Protein AF-A0A078MHQ7-F1 (afdb_monomer_lite)

Foldseek 3Di:
DAPPVRHDDVVVVLQDQDDDDQDQFAAPPDDPPDPDDDPDPPPHSVVSNVVSVVVVVVSVVSNVVSVVVVVVVVVVVVVVVVVVVVVVVVVCVVVVCCCVVPHPDPVRDDDFDWDADPVVRDTGGD

Radius of gyration: 36.55 Å; chains: 1; bounding box: 65×33×101 Å

Organism: NCBI:txid1461583

pLDDT: mean 73.0, std 12.73, range [44.34, 90.12]

Secondary structure (DSSP, 8-state):
---TT----HHHHHH----------------TT-----SS----HHHHHHHHHHHHHHHHHHHHHHHHHHHHHHHHHHHHHHHHHHHHHHHHHHHHHHHHHH-SSGGG-----EEEETTTTEEEE-

Sequence (126 aa):
MTDSKGYVDITALQKAMFDYTPENWKDKVVDPEGHNSQRGTKFTARRGNNIEQGVDKAHDRLNLHVSYMEGTELTNKQMRFRLLLLEAAVAQGTAKNLMVDNFEDITSINFTAGWHDAENQRLVLL

Structure (mmCIF, N/CA/C/O backbone):
data_AF-A0A078MHQ7-F1
#
_entry.id   AF-A0A078MHQ7-F1
#
loop_
_atom_site.group_PDB
_atom_site.id
_atom_site.type_symbol
_atom_site.label_atom_id
_atom_site.label_alt_id
_atom_site.label_comp_id
_atom_site.label_asym_id
_atom_site.label_entity_id
_atom_site.label_seq_id
_atom_site.pdbx_PDB_ins_code
_atom_site.Cartn_x
_atom_site.Cartn_y
_atom_site.Cartn_z
_atom_site.occupancy
_atom_site.B_iso_or_equiv
_atom_site.auth_seq_id
_atom_site.auth_comp_id
_atom_site.auth_asym_id
_atom_site.auth_atom_id
_atom_site.pdbx_PDB_model_num
ATOM 1 N N . MET A 1 1 ? -12.367 -5.080 -18.084 1.00 55.00 1 MET A N 1
ATOM 2 C CA . MET A 1 1 ? -12.997 -4.497 -16.881 1.00 55.00 1 MET A CA 1
ATOM 3 C C . MET A 1 1 ? -13.370 -3.060 -17.202 1.00 55.00 1 MET A C 1
ATOM 5 O O . MET A 1 1 ? -12.606 -2.143 -16.946 1.00 55.00 1 MET A O 1
ATOM 9 N N . THR A 1 2 ? -14.506 -2.889 -17.857 1.00 44.34 2 THR A N 1
ATOM 10 C CA . THR A 1 2 ? -15.115 -1.605 -18.216 1.00 44.34 2 THR A CA 1
ATOM 11 C C . THR A 1 2 ? -16.605 -1.776 -17.971 1.00 44.34 2 THR A C 1
ATOM 13 O O . THR A 1 2 ? -17.119 -2.889 -18.129 1.00 44.34 2 THR A O 1
ATOM 16 N N . ASP A 1 3 ? -17.293 -0.724 -17.534 1.00 55.53 3 ASP A N 1
ATOM 17 C CA . ASP A 1 3 ? -18.753 -0.782 -17.454 1.00 55.53 3 ASP A CA 1
ATOM 18 C C . ASP A 1 3 ? -19.360 -0.922 -18.866 1.00 55.53 3 ASP A C 1
ATOM 20 O O . ASP A 1 3 ? -18.667 -0.804 -19.882 1.00 55.53 3 ASP A O 1
ATOM 24 N N . SER A 1 4 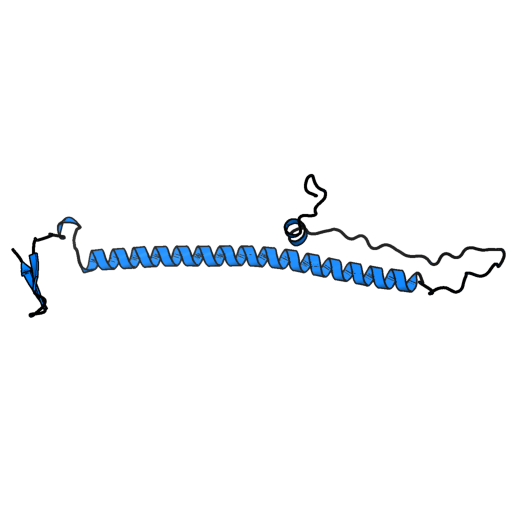? -20.669 -1.167 -18.954 1.00 54.94 4 SER A N 1
ATOM 25 C CA . SER A 1 4 ? -21.382 -1.306 -20.234 1.00 54.94 4 SER A CA 1
ATOM 26 C C . SER A 1 4 ? -21.319 -0.061 -21.138 1.00 54.94 4 SER A C 1
ATOM 28 O O . SER A 1 4 ? -21.789 -0.110 -22.273 1.00 54.94 4 SER A O 1
ATOM 30 N N . LYS A 1 5 ? -20.725 1.040 -20.662 1.00 64.50 5 LYS A N 1
ATOM 31 C CA . LYS A 1 5 ? -20.507 2.307 -21.366 1.00 64.50 5 LYS A CA 1
ATOM 32 C C . LYS A 1 5 ? -19.024 2.574 -21.663 1.00 64.50 5 LYS A C 1
ATOM 34 O O . LYS A 1 5 ? -18.701 3.632 -22.195 1.00 64.50 5 LYS A O 1
ATOM 39 N N . GLY A 1 6 ? -18.128 1.627 -21.370 1.00 63.25 6 GLY A N 1
ATOM 40 C CA . GLY A 1 6 ? -16.699 1.728 -21.668 1.00 63.25 6 GLY A CA 1
ATOM 41 C C . GLY A 1 6 ? -15.891 2.541 -20.654 1.00 63.25 6 GLY A C 1
ATOM 42 O O . GLY A 1 6 ? -14.712 2.791 -20.901 1.00 63.25 6 GLY A O 1
ATOM 43 N N . TYR A 1 7 ? -16.476 2.939 -19.520 1.00 66.44 7 TYR A N 1
ATOM 44 C CA . TYR A 1 7 ? -15.731 3.648 -18.482 1.00 66.44 7 TYR A CA 1
ATOM 45 C C . TYR A 1 7 ? -14.886 2.676 -17.668 1.00 66.44 7 TYR A C 1
ATOM 47 O O . TYR A 1 7 ? -15.334 1.596 -17.271 1.00 66.44 7 TYR A O 1
ATOM 55 N N . VAL A 1 8 ? -13.639 3.073 -17.428 1.00 69.38 8 VAL A N 1
ATOM 56 C CA . VAL A 1 8 ? -12.711 2.312 -16.601 1.00 69.38 8 VAL A CA 1
ATOM 57 C C . VAL A 1 8 ? -12.956 2.675 -15.142 1.00 69.38 8 VAL A C 1
ATOM 59 O O . VAL A 1 8 ? -12.871 3.845 -14.769 1.00 69.38 8 VAL A O 1
ATOM 62 N N . ASP A 1 9 ? -13.269 1.678 -14.316 1.00 75.62 9 ASP A N 1
ATOM 63 C CA . ASP A 1 9 ? -13.400 1.874 -12.874 1.00 75.62 9 ASP A CA 1
ATOM 64 C C . ASP A 1 9 ? -12.015 2.134 -12.267 1.00 75.62 9 ASP A C 1
ATOM 66 O O . ASP A 1 9 ? -11.197 1.227 -12.095 1.00 75.62 9 ASP A O 1
ATOM 70 N N . ILE A 1 10 ? -11.758 3.403 -11.953 1.00 70.69 10 ILE A N 1
ATOM 71 C CA . ILE A 1 10 ? -10.490 3.885 -11.396 1.00 70.69 10 ILE A CA 1
ATOM 72 C C . ILE A 1 10 ? -10.178 3.185 -10.066 1.00 70.69 10 ILE A C 1
ATOM 74 O O . ILE A 1 10 ? -9.020 2.903 -9.769 1.00 70.69 10 ILE A O 1
ATOM 78 N N . THR A 1 11 ? -11.199 2.844 -9.283 1.00 71.19 11 THR A N 1
ATOM 79 C CA . THR A 1 11 ? -11.049 2.184 -7.980 1.00 71.19 11 THR A CA 1
ATOM 80 C C . THR A 1 11 ? -10.587 0.739 -8.127 1.00 71.19 11 THR A C 1
ATOM 82 O O . THR A 1 11 ? -9.782 0.259 -7.329 1.00 71.19 11 THR A O 1
ATOM 85 N N . ALA A 1 12 ? -11.068 0.049 -9.163 1.00 69.31 12 ALA A N 1
ATOM 86 C CA . ALA A 1 12 ? -10.614 -1.294 -9.504 1.00 69.31 12 ALA A CA 1
ATOM 87 C C . ALA A 1 12 ? -9.168 -1.278 -10.024 1.00 69.31 12 ALA A C 1
ATOM 89 O O . ALA A 1 12 ? -8.378 -2.143 -9.653 1.00 69.31 12 ALA A O 1
ATOM 90 N N . LEU A 1 13 ? -8.793 -0.259 -10.811 1.00 67.00 13 LEU A N 1
ATOM 91 C CA . LEU A 1 13 ? -7.411 -0.079 -11.266 1.00 67.00 13 LEU A CA 1
ATOM 92 C C . LEU A 1 13 ? -6.433 0.168 -10.111 1.00 67.00 13 LEU A C 1
ATOM 94 O O . LEU A 1 13 ? -5.312 -0.319 -10.149 1.00 67.00 13 LEU A O 1
ATOM 98 N N . GLN A 1 14 ? -6.843 0.908 -9.081 1.00 67.00 14 GLN A N 1
ATOM 99 C CA . GLN A 1 14 ? -5.982 1.224 -7.934 1.00 67.00 14 GLN A CA 1
ATOM 100 C C . GLN A 1 14 ? -5.651 0.014 -7.052 1.00 67.00 14 GLN A C 1
ATOM 102 O O . GLN A 1 14 ? -4.706 0.079 -6.273 1.00 67.00 14 GLN A O 1
ATOM 107 N N . LYS A 1 15 ? -6.433 -1.066 -7.142 1.00 68.25 15 LYS A N 1
ATOM 108 C CA . LYS A 1 15 ? -6.267 -2.277 -6.324 1.00 68.25 15 LYS A CA 1
ATOM 109 C C . LYS A 1 15 ? -5.715 -3.465 -7.104 1.00 68.25 15 LYS A C 1
ATOM 111 O O . LYS A 1 15 ? -5.453 -4.505 -6.514 1.00 68.25 15 LYS A O 1
ATOM 116 N N . ALA A 1 16 ? -5.572 -3.339 -8.417 1.00 75.19 16 ALA A N 1
ATOM 117 C CA . ALA A 1 16 ? -5.083 -4.414 -9.258 1.00 75.19 16 ALA A CA 1
ATOM 118 C C . ALA A 1 16 ? -3.568 -4.292 -9.442 1.00 75.19 16 ALA A C 1
ATOM 120 O O . ALA A 1 16 ? -3.056 -3.224 -9.774 1.00 75.19 16 ALA A O 1
ATOM 121 N N . MET A 1 17 ? -2.861 -5.406 -9.259 1.00 77.81 17 MET A N 1
ATOM 122 C CA . MET A 1 17 ? -1.515 -5.547 -9.801 1.00 77.81 17 MET A CA 1
ATOM 123 C C . MET A 1 17 ? -1.621 -5.818 -11.297 1.00 77.81 17 MET A C 1
ATOM 125 O O . MET A 1 17 ? -2.499 -6.557 -11.748 1.00 77.81 17 MET A O 1
ATOM 129 N N . PHE A 1 18 ? -0.717 -5.223 -12.060 1.00 80.62 18 PHE A N 1
ATOM 130 C CA . PHE A 1 18 ? -0.645 -5.420 -13.500 1.00 80.62 18 PHE A CA 1
ATOM 131 C C . PHE A 1 18 ? 0.686 -6.070 -13.857 1.00 80.62 18 PHE A C 1
ATOM 133 O O . PHE A 1 18 ? 1.672 -5.896 -13.140 1.00 80.62 18 PHE A O 1
ATOM 140 N N . ASP A 1 19 ? 0.725 -6.757 -14.993 1.00 80.44 19 ASP A N 1
ATOM 141 C CA . ASP A 1 19 ? 1.964 -7.242 -15.593 1.00 80.44 19 ASP A CA 1
ATOM 142 C C . ASP A 1 19 ? 2.356 -6.300 -16.731 1.00 80.44 19 ASP A C 1
ATOM 144 O O . ASP A 1 19 ? 1.561 -6.033 -17.636 1.00 80.44 19 ASP A O 1
ATOM 148 N N . TYR A 1 20 ? 3.580 -5.778 -16.675 1.00 83.06 20 TYR A N 1
ATOM 149 C CA . TYR A 1 20 ? 4.178 -4.997 -17.751 1.00 83.06 20 TYR A CA 1
ATOM 150 C C . TYR A 1 20 ? 5.285 -5.823 -18.390 1.00 83.06 20 TYR A C 1
ATOM 152 O O . TYR A 1 20 ? 6.143 -6.362 -17.699 1.00 83.06 20 TYR A O 1
ATOM 160 N N . THR A 1 21 ? 5.252 -5.953 -19.714 1.00 84.00 21 THR A N 1
ATOM 161 C CA . THR A 1 21 ? 6.333 -6.585 -20.476 1.00 84.00 21 THR A CA 1
ATOM 162 C C . THR A 1 21 ? 7.032 -5.493 -21.279 1.00 84.00 21 THR A C 1
ATOM 164 O O . THR A 1 21 ? 6.423 -4.987 -22.223 1.00 84.00 21 THR A O 1
ATOM 167 N N . PRO A 1 22 ? 8.274 -5.112 -20.925 1.00 83.31 22 PRO A N 1
ATOM 168 C CA . PRO A 1 22 ? 9.002 -4.070 -21.638 1.00 83.31 22 PRO A CA 1
ATOM 169 C C . PRO A 1 22 ? 9.232 -4.444 -23.100 1.00 83.31 22 PRO A C 1
ATOM 171 O O . PRO A 1 22 ? 9.636 -5.570 -23.412 1.00 83.31 22 PRO A O 1
ATOM 174 N N . GLU A 1 23 ? 9.027 -3.488 -24.001 1.00 83.25 23 GLU A N 1
ATOM 175 C CA . GLU A 1 23 ? 9.322 -3.690 -25.416 1.00 83.25 23 GLU A CA 1
ATOM 176 C C . GLU A 1 23 ? 10.790 -3.354 -25.718 1.00 83.25 23 GLU A C 1
ATOM 178 O O . GLU A 1 23 ? 11.372 -2.418 -25.172 1.00 83.25 23 GLU A O 1
ATOM 183 N N . ASN A 1 24 ? 11.424 -4.124 -26.606 1.00 81.12 24 ASN A N 1
ATOM 184 C CA . ASN A 1 24 ? 12.791 -3.848 -27.045 1.00 81.12 24 ASN A CA 1
ATOM 185 C C . ASN A 1 24 ? 12.778 -3.138 -28.397 1.00 81.12 24 ASN A C 1
ATOM 187 O O . ASN A 1 24 ? 12.610 -3.754 -29.452 1.00 81.12 24 ASN A O 1
ATOM 191 N N . TRP A 1 25 ? 13.044 -1.839 -28.361 1.00 81.19 25 TRP A N 1
ATOM 192 C CA . TRP A 1 25 ? 13.167 -0.995 -29.534 1.00 81.19 25 TRP A CA 1
ATOM 193 C C . TRP A 1 25 ? 14.483 -1.293 -30.253 1.00 81.19 25 TRP A C 1
ATOM 195 O O . TRP A 1 25 ? 15.554 -1.396 -29.642 1.00 81.19 25 TRP A O 1
ATOM 205 N N . LYS A 1 26 ? 14.410 -1.401 -31.580 1.00 76.00 26 LYS A N 1
ATOM 206 C CA . LYS A 1 26 ? 15.565 -1.557 -32.472 1.00 76.00 26 LYS A CA 1
ATOM 207 C C . LYS A 1 26 ? 15.564 -0.416 -33.476 1.00 76.00 26 LYS A C 1
ATOM 209 O O . LYS A 1 26 ? 14.513 -0.065 -34.008 1.00 76.00 26 LYS A O 1
ATOM 214 N N . ASP A 1 27 ? 16.731 0.176 -33.724 1.00 68.19 27 ASP A N 1
ATOM 215 C CA . ASP A 1 27 ? 16.843 1.222 -34.736 1.00 68.19 27 ASP A CA 1
ATOM 216 C C . ASP A 1 27 ? 16.559 0.566 -36.090 1.00 68.19 27 ASP A C 1
ATOM 218 O O . ASP A 1 27 ? 17.172 -0.445 -36.442 1.00 68.19 27 ASP A O 1
ATOM 222 N N . LYS A 1 28 ? 15.596 1.106 -36.841 1.00 64.12 28 LYS A N 1
ATOM 223 C CA . LYS A 1 28 ? 15.302 0.623 -38.189 1.00 64.12 28 LYS A CA 1
ATOM 224 C C . LYS A 1 28 ? 16.490 0.976 -39.085 1.00 64.12 28 LYS A C 1
ATOM 226 O O . LYS A 1 28 ? 16.572 2.089 -39.592 1.00 64.12 28 LYS A O 1
ATOM 231 N N . VAL A 1 29 ? 17.414 0.040 -39.281 1.00 59.88 29 VAL A N 1
ATOM 232 C CA . VAL A 1 29 ? 18.407 0.130 -40.356 1.00 59.88 29 VAL A CA 1
ATOM 233 C C . VAL A 1 29 ? 17.748 -0.425 -41.606 1.00 59.88 29 VAL A C 1
ATOM 235 O O . VAL A 1 29 ? 17.695 -1.636 -41.788 1.00 59.88 29 VAL A O 1
ATOM 238 N N . VAL A 1 30 ? 17.198 0.448 -42.447 1.00 53.44 30 VAL A N 1
ATOM 239 C CA . VAL A 1 30 ? 16.788 0.059 -43.799 1.00 53.44 30 VAL A CA 1
ATOM 240 C C . VAL A 1 30 ? 17.110 1.202 -44.754 1.00 53.44 30 VAL A C 1
ATOM 242 O O . VAL A 1 30 ? 16.376 2.185 -44.774 1.00 53.44 30 VAL A O 1
ATOM 245 N N . ASP A 1 31 ? 18.225 1.072 -45.480 1.00 48.88 31 ASP A N 1
ATOM 246 C CA . AS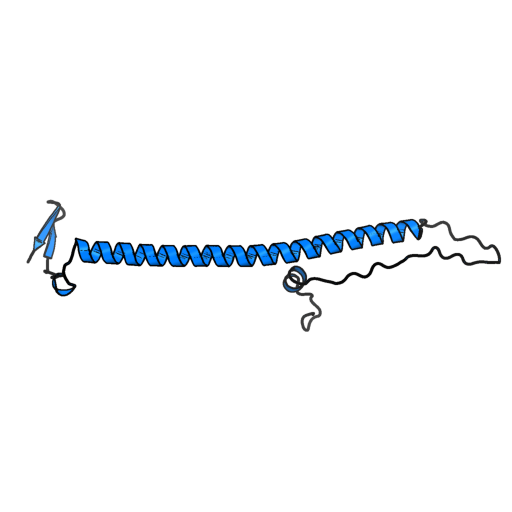P A 1 31 ? 18.225 0.994 -46.951 1.00 48.88 31 ASP A CA 1
ATOM 247 C C . ASP A 1 31 ? 19.631 0.598 -47.482 1.00 48.88 31 ASP A C 1
ATOM 249 O O . ASP A 1 31 ? 20.605 1.277 -47.143 1.00 48.88 31 ASP A O 1
ATOM 253 N N . PRO A 1 32 ? 19.785 -0.466 -48.299 1.00 55.03 32 PRO A N 1
ATOM 254 C CA . PRO A 1 32 ? 21.003 -0.723 -49.077 1.00 55.03 32 PRO A CA 1
ATOM 255 C C . PRO A 1 32 ? 21.296 0.335 -50.159 1.00 55.03 32 PRO A C 1
ATOM 257 O O . PRO A 1 32 ? 22.427 0.391 -50.637 1.00 55.03 32 PRO A O 1
ATOM 260 N N . GLU A 1 33 ? 20.319 1.172 -50.540 1.00 57.16 33 GLU A N 1
ATOM 261 C CA . GLU A 1 33 ? 20.421 2.113 -51.674 1.00 57.16 33 GLU A CA 1
ATOM 262 C C . GLU A 1 33 ? 20.515 3.606 -51.288 1.00 57.16 33 GLU A C 1
ATOM 264 O O . GLU A 1 33 ? 20.494 4.487 -52.144 1.00 57.16 33 GLU A O 1
ATOM 269 N N . GLY A 1 34 ? 20.746 3.931 -50.012 1.00 48.81 34 GLY A N 1
ATOM 270 C CA . GLY A 1 34 ? 21.332 5.229 -49.645 1.00 48.81 34 GLY A CA 1
ATOM 271 C C . GLY A 1 34 ? 20.423 6.464 -49.730 1.00 48.81 34 GLY A C 1
ATOM 272 O O . GLY A 1 34 ? 20.933 7.590 -49.724 1.00 48.81 34 GLY A O 1
ATOM 273 N N . HIS A 1 35 ? 19.096 6.319 -49.731 1.00 45.06 35 HIS A N 1
ATOM 274 C CA . HIS A 1 35 ? 18.207 7.477 -49.610 1.00 45.06 35 HIS A CA 1
ATOM 275 C C . HIS A 1 35 ? 17.939 7.835 -48.140 1.00 45.06 35 HIS A C 1
ATOM 277 O O . HIS A 1 35 ? 17.115 7.256 -47.437 1.00 45.06 35 HIS A O 1
ATOM 283 N N . ASN A 1 36 ? 18.710 8.823 -47.675 1.00 52.53 36 ASN A N 1
ATOM 284 C CA . ASN A 1 36 ? 18.766 9.309 -46.300 1.00 52.53 36 ASN A CA 1
ATOM 285 C C . ASN A 1 36 ? 17.399 9.644 -45.680 1.00 52.53 36 ASN A C 1
ATOM 287 O O . ASN A 1 36 ? 16.616 10.441 -46.197 1.00 52.53 36 A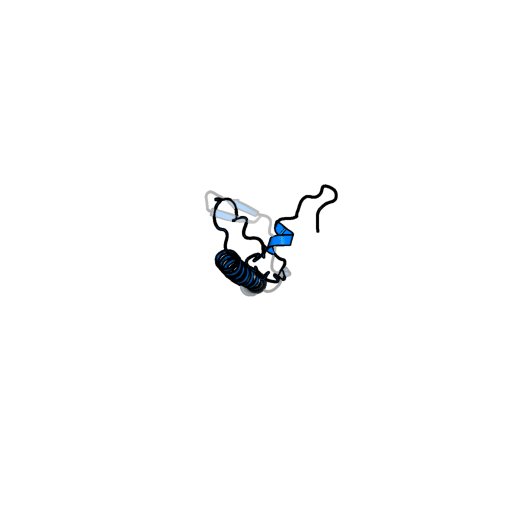SN A O 1
ATOM 291 N N . SER A 1 37 ? 17.210 9.103 -44.476 1.00 53.41 37 SER A N 1
ATOM 292 C CA . SER A 1 37 ? 16.173 9.419 -43.495 1.00 53.41 37 SER A CA 1
ATOM 293 C C . SER A 1 37 ? 15.851 10.919 -43.405 1.00 53.41 37 SER A C 1
ATOM 295 O O . SER A 1 37 ? 16.751 11.741 -43.203 1.00 53.41 37 SER A O 1
ATOM 297 N N . GLN A 1 38 ? 14.564 11.271 -43.474 1.00 49.84 38 GLN A N 1
ATOM 298 C CA . GLN A 1 38 ? 14.077 12.636 -43.257 1.00 49.84 38 GLN A CA 1
ATOM 299 C C . GLN A 1 38 ? 14.504 13.202 -41.892 1.00 49.84 38 GLN A C 1
ATOM 301 O O . GLN A 1 38 ? 14.526 12.517 -40.868 1.00 49.84 38 GLN A O 1
ATOM 306 N N . ARG A 1 39 ? 14.819 14.503 -41.886 1.00 50.53 39 ARG A N 1
ATOM 307 C CA . ARG A 1 39 ? 15.207 15.279 -40.704 1.00 50.53 39 ARG A CA 1
ATOM 308 C C . ARG A 1 39 ? 13.954 15.615 -39.879 1.00 50.53 39 ARG A C 1
ATOM 310 O O . ARG A 1 39 ? 13.318 16.639 -40.081 1.00 50.53 39 ARG A O 1
ATOM 317 N N . GLY A 1 40 ? 13.624 14.736 -38.943 1.00 48.19 40 GLY A N 1
ATOM 318 C CA . GLY A 1 40 ? 12.635 14.924 -37.881 1.00 48.19 40 GLY A CA 1
ATOM 319 C C . GLY A 1 40 ? 13.133 14.200 -36.632 1.00 48.19 40 GLY A C 1
ATOM 320 O O . GLY A 1 40 ? 13.913 13.259 -36.753 1.00 48.19 40 GLY A O 1
ATOM 321 N N . THR A 1 41 ? 12.793 14.704 -35.446 1.00 51.66 41 THR A N 1
ATOM 322 C CA . THR A 1 41 ? 13.316 14.323 -34.120 1.00 51.66 41 THR A CA 1
ATOM 323 C C . THR A 1 41 ? 13.797 12.868 -34.046 1.00 51.66 41 THR A C 1
ATOM 325 O O . THR A 1 41 ? 12.986 11.950 -34.114 1.00 51.66 41 THR A O 1
ATOM 328 N N . LYS A 1 42 ? 15.119 12.653 -33.910 1.00 61.00 42 LYS A N 1
ATOM 329 C CA . LYS A 1 42 ? 15.740 11.319 -33.811 1.00 61.00 42 LYS A CA 1
ATOM 330 C C . LYS A 1 42 ? 15.281 10.616 -32.527 1.00 61.00 42 LYS A C 1
ATOM 332 O O . LYS A 1 42 ? 15.983 10.640 -31.514 1.00 61.00 42 LYS A O 1
ATOM 337 N N . PHE A 1 43 ? 14.093 10.021 -32.543 1.00 68.25 43 PHE A N 1
ATOM 338 C CA . PHE A 1 43 ? 13.722 9.003 -31.576 1.00 68.25 43 PHE A CA 1
ATOM 339 C C . PHE A 1 43 ? 14.568 7.774 -31.897 1.00 68.25 43 PHE A C 1
ATOM 341 O O . PHE A 1 43 ? 14.327 7.077 -32.877 1.00 68.25 43 PHE A O 1
ATOM 348 N N . THR A 1 44 ? 15.648 7.596 -31.141 1.00 75.75 44 THR A N 1
ATOM 349 C CA . THR A 1 44 ? 16.540 6.448 -31.292 1.00 75.75 44 THR A CA 1
ATOM 350 C C . THR A 1 44 ? 16.024 5.292 -30.452 1.00 75.75 44 THR A C 1
ATOM 352 O O . THR A 1 44 ? 15.463 5.502 -29.375 1.00 75.75 44 THR A O 1
ATOM 355 N N . ALA A 1 45 ? 16.294 4.067 -30.879 1.00 78.75 45 ALA A N 1
ATOM 356 C CA . ALA A 1 45 ? 15.999 2.864 -30.116 1.00 78.75 45 ALA A CA 1
ATOM 357 C C . ALA A 1 45 ? 16.633 2.892 -28.726 1.00 78.75 45 ALA A C 1
ATOM 359 O O . ALA A 1 45 ? 16.018 2.471 -27.755 1.00 78.75 45 ALA A O 1
ATOM 360 N N . ARG A 1 46 ? 17.820 3.496 -28.589 1.00 79.56 46 ARG A N 1
ATOM 361 C CA . ARG A 1 46 ? 18.426 3.757 -27.275 1.00 79.56 46 ARG A CA 1
ATOM 362 C C . ARG A 1 46 ? 17.528 4.611 -26.373 1.00 79.56 46 ARG A C 1
ATOM 364 O O . ARG A 1 46 ? 17.438 4.338 -25.182 1.00 79.56 46 ARG A O 1
ATOM 371 N N . ARG A 1 47 ? 16.889 5.657 -26.909 1.00 81.19 47 ARG A N 1
ATOM 372 C CA . ARG A 1 47 ? 15.944 6.482 -26.142 1.00 81.19 47 ARG A CA 1
ATOM 373 C C . ARG A 1 47 ? 14.668 5.709 -25.820 1.00 81.19 47 ARG A C 1
ATOM 375 O O . ARG A 1 47 ? 14.236 5.791 -24.678 1.00 81.19 47 ARG A O 1
ATOM 382 N N . GLY A 1 48 ? 14.133 4.938 -26.769 1.00 83.88 48 GLY A N 1
ATOM 383 C CA . GLY A 1 48 ? 12.990 4.046 -26.537 1.00 83.88 48 GLY A CA 1
ATOM 384 C C . GLY A 1 48 ? 13.260 3.060 -25.405 1.00 83.88 48 GLY A C 1
ATOM 385 O O . GLY A 1 48 ? 12.572 3.093 -24.396 1.00 83.88 48 GLY A O 1
ATOM 386 N N . ASN A 1 49 ? 14.360 2.313 -25.481 1.00 85.75 49 ASN A N 1
ATOM 387 C CA . ASN A 1 49 ? 14.749 1.345 -24.452 1.00 85.75 49 ASN A CA 1
ATOM 388 C C . ASN A 1 49 ? 14.993 1.988 -23.077 1.00 85.75 49 ASN A C 1
ATOM 390 O O . ASN A 1 49 ? 14.679 1.394 -22.051 1.00 85.75 49 ASN A O 1
ATOM 394 N N . ASN A 1 50 ? 15.523 3.214 -23.025 1.00 86.38 50 ASN A N 1
ATOM 395 C CA . ASN A 1 50 ? 15.659 3.938 -21.758 1.00 86.38 50 ASN A CA 1
ATOM 396 C C . ASN A 1 50 ? 14.299 4.340 -21.164 1.00 86.38 50 ASN A C 1
ATOM 398 O O . ASN A 1 50 ? 14.150 4.348 -19.943 1.00 86.38 50 ASN A O 1
ATOM 402 N N . ILE A 1 51 ? 13.331 4.706 -22.009 1.00 87.62 51 ILE A N 1
ATOM 403 C CA . ILE A 1 51 ? 11.964 5.014 -21.577 1.00 87.62 51 ILE A CA 1
ATOM 404 C C . ILE A 1 51 ? 11.290 3.737 -21.080 1.00 87.62 51 ILE A C 1
ATOM 406 O O . ILE A 1 51 ? 10.755 3.755 -19.981 1.00 87.62 51 ILE A O 1
ATOM 410 N N . GLU A 1 52 ? 11.405 2.632 -21.813 1.00 89.31 52 GLU A N 1
ATOM 411 C CA . GLU A 1 52 ? 10.888 1.312 -21.422 1.00 89.31 52 GLU A CA 1
ATOM 412 C C . GLU A 1 52 ? 11.407 0.871 -20.055 1.00 89.31 52 GLU A C 1
ATOM 414 O O . GLU A 1 52 ? 10.623 0.509 -19.187 1.00 89.31 52 GLU A O 1
ATOM 419 N N . GLN A 1 53 ? 12.711 1.015 -19.798 1.00 89.12 53 GLN A N 1
ATOM 420 C CA . GLN A 1 53 ? 13.285 0.761 -18.470 1.00 89.12 53 GLN A CA 1
ATOM 421 C C . GLN A 1 53 ? 12.728 1.691 -17.383 1.00 89.12 53 GLN A C 1
ATOM 423 O O . GLN A 1 53 ? 12.664 1.324 -16.210 1.00 89.12 53 GLN A O 1
ATOM 428 N N . GLY A 1 54 ? 12.393 2.931 -17.741 1.00 88.00 54 GLY A N 1
ATOM 429 C CA . GLY A 1 54 ? 11.754 3.878 -16.832 1.00 88.00 54 GLY A CA 1
ATOM 430 C C . GLY A 1 54 ? 10.313 3.484 -16.512 1.00 88.00 54 GLY A C 1
ATOM 431 O O . GLY A 1 54 ? 9.913 3.562 -15.351 1.00 88.00 54 GLY A O 1
ATOM 432 N N . VAL A 1 55 ? 9.566 3.037 -17.522 1.00 88.69 55 VAL A N 1
ATOM 433 C CA . VAL A 1 55 ? 8.185 2.557 -17.391 1.00 88.69 55 VAL A CA 1
ATOM 434 C C . VAL A 1 55 ? 8.146 1.279 -16.558 1.00 88.69 55 VAL A C 1
ATOM 436 O O . VAL A 1 55 ? 7.384 1.224 -15.601 1.00 88.69 55 VAL A O 1
ATOM 439 N N . ASP A 1 56 ? 9.036 0.327 -16.827 1.00 89.38 56 ASP A N 1
ATOM 440 C CA . ASP A 1 56 ? 9.186 -0.921 -16.070 1.00 89.38 56 ASP A CA 1
ATOM 441 C C . ASP A 1 56 ? 9.410 -0.659 -14.570 1.00 89.38 56 ASP A C 1
ATOM 443 O O . ASP A 1 56 ? 8.658 -1.106 -13.708 1.00 89.38 56 ASP A O 1
ATOM 447 N N . LYS A 1 57 ? 10.356 0.227 -14.237 1.00 89.62 57 LYS A N 1
ATOM 448 C CA . LYS A 1 57 ? 10.593 0.635 -12.842 1.00 89.62 57 LYS A CA 1
ATOM 449 C C . LYS A 1 57 ? 9.411 1.367 -12.213 1.00 89.62 57 LYS A C 1
ATOM 451 O O . LYS A 1 57 ? 9.204 1.271 -11.002 1.00 89.62 57 LYS A O 1
ATOM 456 N N . ALA A 1 58 ? 8.700 2.188 -12.983 1.00 86.62 58 ALA A N 1
ATOM 457 C CA . ALA A 1 58 ? 7.516 2.881 -12.485 1.00 86.62 58 ALA A CA 1
ATOM 458 C C . ALA A 1 58 ? 6.399 1.878 -12.174 1.00 86.62 58 ALA A C 1
ATOM 460 O O . ALA A 1 58 ? 5.739 1.999 -11.144 1.00 86.62 58 ALA A O 1
ATOM 461 N N . HIS A 1 59 ? 6.257 0.863 -13.021 1.00 88.56 59 HIS A N 1
ATOM 462 C CA . HIS A 1 59 ? 5.314 -0.230 -12.867 1.00 88.56 59 HIS A CA 1
ATOM 463 C C . HIS A 1 59 ? 5.590 -1.069 -11.616 1.00 88.56 59 HIS A C 1
ATOM 465 O O . HIS A 1 59 ? 4.703 -1.230 -10.778 1.00 88.56 59 HIS A O 1
ATOM 471 N N . ASP A 1 60 ? 6.841 -1.484 -11.407 1.00 88.25 60 ASP A N 1
ATOM 472 C CA . ASP A 1 60 ? 7.266 -2.187 -10.188 1.00 88.25 60 ASP A CA 1
ATOM 473 C C . ASP A 1 60 ? 6.939 -1.394 -8.917 1.00 88.25 60 ASP A C 1
ATOM 475 O O . ASP A 1 60 ? 6.450 -1.936 -7.922 1.00 88.25 60 ASP A O 1
ATOM 479 N N . ARG A 1 61 ? 7.177 -0.077 -8.942 1.00 87.12 61 ARG A N 1
ATOM 480 C CA . ARG A 1 61 ? 6.871 0.810 -7.809 1.00 87.12 61 ARG A CA 1
ATOM 481 C C . ARG A 1 61 ? 5.375 0.920 -7.542 1.00 87.12 61 ARG A C 1
ATOM 483 O O . ARG A 1 61 ? 4.985 0.983 -6.377 1.00 87.12 61 ARG A O 1
ATOM 490 N N . LEU A 1 62 ? 4.551 0.957 -8.587 1.00 87.06 62 LEU A N 1
ATOM 491 C CA . LEU A 1 62 ? 3.096 0.971 -8.444 1.00 87.06 62 LEU A CA 1
ATOM 492 C C . LEU A 1 62 ? 2.605 -0.334 -7.809 1.00 87.06 62 LEU A C 1
ATOM 494 O O . LEU A 1 62 ? 1.885 -0.286 -6.815 1.00 87.06 62 LEU A O 1
ATOM 498 N N . ASN A 1 63 ? 3.080 -1.480 -8.295 1.00 88.69 63 ASN A N 1
ATOM 499 C CA . ASN A 1 63 ? 2.764 -2.795 -7.735 1.00 88.69 63 ASN A CA 1
ATOM 500 C C . ASN A 1 63 ? 3.201 -2.926 -6.259 1.00 88.69 63 ASN A C 1
ATOM 502 O O . ASN A 1 63 ? 2.452 -3.431 -5.416 1.00 88.69 63 ASN A O 1
ATOM 506 N N . LEU A 1 64 ? 4.377 -2.398 -5.904 1.00 87.75 64 LEU A N 1
ATOM 507 C CA . LEU A 1 64 ? 4.823 -2.332 -4.509 1.00 87.75 64 LEU A CA 1
ATOM 508 C C . LEU A 1 64 ? 3.885 -1.471 -3.648 1.00 87.75 64 LEU A C 1
ATOM 510 O O . LEU A 1 64 ? 3.606 -1.810 -2.500 1.00 87.75 64 LEU A O 1
ATOM 514 N N . HIS A 1 65 ? 3.374 -0.365 -4.187 1.00 85.38 65 HIS A N 1
ATOM 515 C CA . HIS A 1 65 ? 2.455 0.490 -3.447 1.00 85.38 65 HIS A CA 1
ATOM 516 C C . HIS A 1 65 ? 1.100 -0.183 -3.207 1.00 85.38 65 HIS A C 1
ATOM 518 O O . HIS A 1 65 ? 0.588 -0.109 -2.091 1.00 85.38 65 HIS A O 1
ATOM 524 N N . VAL A 1 66 ? 0.562 -0.893 -4.205 1.00 85.06 66 VAL A N 1
ATOM 525 C CA . VAL A 1 66 ? -0.685 -1.666 -4.066 1.00 85.06 66 VAL A CA 1
ATOM 526 C C . VAL A 1 66 ? -0.546 -2.708 -2.954 1.00 85.06 66 VAL A C 1
ATOM 528 O O . VAL A 1 66 ? -1.358 -2.726 -2.029 1.00 85.06 66 VAL A O 1
ATOM 531 N N . SER A 1 67 ? 0.531 -3.500 -2.963 1.00 85.31 67 SER A N 1
ATOM 532 C CA . SER A 1 67 ? 0.762 -4.506 -1.911 1.00 85.31 67 SER A CA 1
ATOM 533 C C . SER A 1 67 ? 0.940 -3.888 -0.516 1.00 85.31 67 SER A C 1
ATOM 535 O O . SER A 1 67 ? 0.428 -4.414 0.476 1.00 85.31 67 SER A O 1
ATOM 537 N N . TYR A 1 68 ? 1.603 -2.729 -0.416 1.00 84.69 68 TYR A N 1
ATOM 538 C CA . TYR A 1 68 ? 1.690 -1.988 0.843 1.00 84.69 68 TYR A CA 1
ATOM 539 C C . TYR A 1 68 ? 0.309 -1.526 1.329 1.00 84.69 68 TYR A C 1
ATOM 541 O O . TYR A 1 68 ? -0.024 -1.714 2.500 1.00 84.69 68 TYR A O 1
ATOM 549 N N . MET A 1 69 ? -0.517 -0.959 0.443 1.00 82.31 69 MET A N 1
ATOM 550 C CA . MET A 1 69 ? -1.870 -0.514 0.785 1.00 82.31 69 MET A CA 1
ATOM 551 C C . MET A 1 69 ? -2.725 -1.667 1.320 1.00 82.31 69 MET A C 1
ATOM 553 O O . M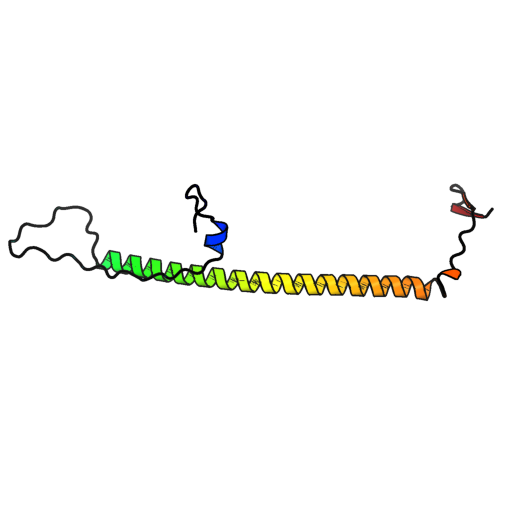ET A 1 69 ? -3.341 -1.514 2.377 1.00 82.31 69 MET A O 1
ATOM 557 N N . GLU A 1 70 ? -2.693 -2.836 0.677 1.00 82.25 70 GLU A N 1
ATOM 558 C CA . GLU A 1 70 ? -3.384 -4.040 1.157 1.00 82.25 70 GLU A CA 1
ATOM 559 C C . GLU A 1 70 ? -2.938 -4.442 2.573 1.00 82.25 70 GLU A C 1
ATOM 561 O O . GLU A 1 70 ? -3.772 -4.686 3.454 1.00 82.25 70 GLU A O 1
ATOM 566 N N . GLY A 1 71 ? -1.626 -4.432 2.836 1.00 82.00 71 GLY A N 1
ATOM 567 C CA . GLY A 1 71 ? -1.075 -4.712 4.164 1.00 82.00 71 GLY A CA 1
ATOM 568 C C . GLY A 1 71 ? -1.515 -3.696 5.226 1.00 82.00 71 GLY A C 1
ATOM 569 O O . GLY A 1 71 ? -1.861 -4.067 6.356 1.00 82.00 71 GLY A O 1
ATOM 570 N N . THR A 1 72 ? -1.564 -2.408 4.872 1.00 82.69 72 THR A N 1
ATOM 571 C CA . THR A 1 72 ? -2.037 -1.361 5.792 1.00 82.69 72 THR A CA 1
ATOM 572 C C . THR A 1 72 ? -3.536 -1.450 6.070 1.00 82.69 72 THR A C 1
ATOM 574 O O . THR A 1 72 ? -3.946 -1.267 7.217 1.00 82.69 72 THR A O 1
ATOM 577 N N . GLU A 1 73 ? -4.365 -1.787 5.076 1.00 84.12 73 GLU A N 1
ATOM 578 C CA . GLU A 1 73 ? -5.801 -1.999 5.280 1.00 84.12 73 GLU A CA 1
ATOM 579 C C . GLU A 1 73 ? -6.057 -3.146 6.262 1.00 84.12 73 GLU A C 1
ATOM 581 O O . GLU A 1 73 ? -6.885 -3.011 7.169 1.00 84.12 73 GLU A O 1
ATOM 586 N N . LEU A 1 74 ? -5.334 -4.261 6.114 1.00 83.19 74 LEU A N 1
ATOM 587 C CA . LEU A 1 74 ? -5.431 -5.396 7.030 1.00 83.19 74 LEU A CA 1
ATOM 588 C C . LEU A 1 74 ? -5.037 -4.993 8.455 1.00 83.19 74 LEU A C 1
ATOM 590 O O . LEU A 1 74 ? -5.773 -5.268 9.405 1.00 83.19 74 LEU A O 1
ATOM 594 N N . THR A 1 75 ? -3.915 -4.289 8.597 1.00 87.38 75 THR A N 1
ATOM 595 C CA . THR A 1 75 ? -3.416 -3.815 9.896 1.00 87.38 75 THR A CA 1
ATOM 596 C C . THR A 1 75 ? -4.415 -2.866 10.567 1.00 87.38 75 THR A C 1
ATOM 598 O O . THR A 1 75 ? -4.741 -3.029 11.744 1.00 87.38 75 THR A O 1
ATOM 601 N N . ASN A 1 76 ? -4.987 -1.926 9.812 1.00 83.50 76 ASN A N 1
ATOM 602 C CA . ASN A 1 76 ? -6.003 -0.999 10.312 1.00 83.50 76 ASN A CA 1
ATOM 603 C C . ASN A 1 76 ? -7.282 -1.721 10.759 1.00 83.50 76 ASN A C 1
ATOM 605 O O . ASN A 1 76 ? -7.847 -1.386 11.803 1.00 83.50 76 ASN A O 1
ATOM 609 N N . LYS A 1 77 ? -7.733 -2.738 10.011 1.00 86.31 77 LYS A N 1
ATOM 610 C CA . LYS A 1 77 ? -8.875 -3.579 10.408 1.00 86.31 77 LYS A CA 1
ATOM 611 C C . LYS A 1 77 ? -8.587 -4.325 11.714 1.00 86.31 77 LYS A C 1
ATOM 613 O O . LYS A 1 77 ? -9.435 -4.331 12.604 1.00 86.31 77 LYS A O 1
ATOM 618 N N . GLN A 1 78 ? -7.387 -4.885 11.867 1.00 85.19 78 GLN A N 1
ATOM 619 C CA . GLN A 1 78 ? -6.970 -5.560 13.102 1.00 85.19 78 GLN A CA 1
ATOM 620 C C . GLN A 1 78 ? -6.916 -4.604 14.303 1.00 85.19 78 GLN A C 1
ATOM 622 O O . GLN A 1 78 ? -7.389 -4.959 15.382 1.00 85.19 78 GLN A O 1
ATOM 627 N N . MET A 1 79 ? -6.391 -3.386 14.133 1.00 85.88 79 MET A N 1
ATOM 628 C CA . MET A 1 79 ? -6.377 -2.373 15.198 1.00 85.88 79 MET A CA 1
ATOM 629 C C . MET A 1 79 ? -7.790 -1.970 15.625 1.00 85.88 79 MET A C 1
ATOM 631 O O . MET A 1 79 ? -8.082 -1.950 16.819 1.00 85.88 79 MET A O 1
ATOM 635 N N . ARG A 1 80 ? -8.690 -1.716 14.664 1.00 87.69 80 ARG A N 1
ATOM 636 C CA . ARG A 1 80 ? -10.101 -1.410 14.954 1.00 87.69 80 ARG A CA 1
ATOM 637 C C . ARG A 1 80 ? -10.785 -2.537 15.715 1.00 87.69 80 ARG A C 1
ATOM 639 O O . ARG A 1 80 ? -11.488 -2.275 16.682 1.00 87.69 80 ARG A O 1
ATOM 646 N N . PHE A 1 81 ? -10.550 -3.785 15.317 1.00 85.31 81 PHE A N 1
ATOM 647 C CA . PHE A 1 81 ? -11.103 -4.939 16.019 1.00 85.31 81 PHE A CA 1
ATOM 648 C C . PHE A 1 81 ? -10.610 -5.021 17.472 1.00 85.31 81 PHE A C 1
ATOM 650 O O . PHE A 1 81 ? -11.407 -5.233 18.381 1.00 85.31 81 PHE A O 1
ATOM 657 N N . ARG A 1 82 ? -9.314 -4.784 17.716 1.00 81.19 82 ARG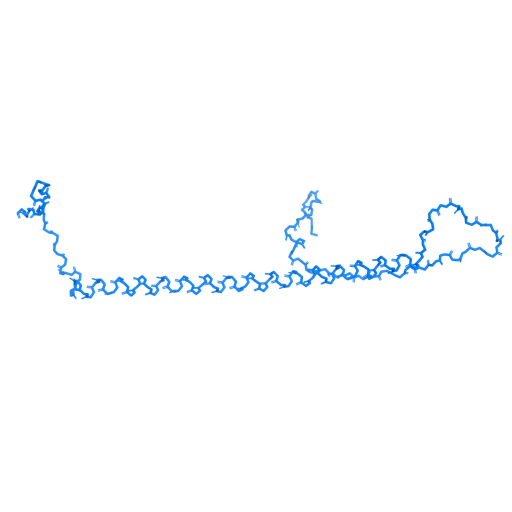 A N 1
ATOM 658 C CA . ARG A 1 82 ? -8.759 -4.736 19.080 1.00 81.19 82 ARG A CA 1
ATOM 659 C C . ARG A 1 82 ? -9.363 -3.611 19.920 1.00 81.19 82 ARG A C 1
ATOM 661 O O . ARG A 1 82 ? -9.650 -3.841 21.089 1.00 81.19 82 ARG A O 1
ATOM 668 N N . LEU A 1 83 ? -9.569 -2.429 19.338 1.00 90.12 83 LEU A N 1
ATOM 669 C CA . LEU A 1 83 ? -10.223 -1.308 20.019 1.00 90.12 83 LEU A CA 1
ATOM 670 C C . LEU A 1 83 ? -11.667 -1.644 20.399 1.00 90.12 83 LEU A C 1
ATOM 672 O O . LEU A 1 83 ? -12.035 -1.455 21.549 1.00 90.12 83 LEU A O 1
ATOM 676 N N . LEU A 1 84 ? -12.442 -2.225 19.481 1.00 85.62 84 LEU A N 1
ATOM 677 C CA . LEU A 1 84 ? -13.815 -2.661 19.759 1.00 85.62 84 LEU A CA 1
ATOM 678 C C . LEU A 1 84 ? -13.876 -3.703 20.882 1.00 85.62 84 LEU A C 1
ATOM 680 O O . LEU A 1 84 ? -14.741 -3.634 21.752 1.00 85.62 84 LEU A O 1
ATOM 684 N N . LEU A 1 85 ? -12.944 -4.660 20.892 1.00 83.38 85 LEU A N 1
ATOM 685 C CA . LEU A 1 85 ? -12.840 -5.631 21.982 1.00 83.38 85 LEU A CA 1
ATOM 686 C C . LEU A 1 85 ? -12.505 -4.959 23.317 1.00 83.38 85 LEU A C 1
ATOM 688 O O . LEU A 1 85 ? -13.069 -5.334 24.343 1.00 83.38 85 LEU A O 1
ATOM 692 N N . LEU A 1 86 ? -11.607 -3.972 23.311 1.00 83.81 86 LEU A N 1
ATOM 693 C CA . LEU A 1 86 ? -11.252 -3.215 24.507 1.00 83.81 86 LEU A CA 1
ATOM 694 C C . LEU A 1 86 ? -12.442 -2.398 25.022 1.00 83.81 86 LEU A C 1
ATOM 696 O O . LEU A 1 86 ? -12.726 -2.441 26.213 1.00 83.81 86 LEU A O 1
ATOM 700 N N . GLU A 1 87 ? -13.160 -1.700 24.142 1.00 84.19 87 GLU A N 1
ATOM 701 C CA . GLU A 1 87 ? -14.372 -0.952 24.490 1.00 84.19 87 GLU A CA 1
ATOM 702 C C . GLU A 1 87 ? -15.431 -1.865 25.108 1.00 84.19 87 GLU A C 1
ATOM 704 O O . GLU A 1 87 ? -15.980 -1.540 26.159 1.00 84.19 87 GLU A O 1
ATOM 709 N N . ALA A 1 88 ? -15.671 -3.038 24.516 1.00 81.88 88 ALA A N 1
ATOM 710 C CA . ALA A 1 88 ? -16.600 -4.021 25.060 1.00 81.88 88 ALA A CA 1
ATOM 711 C C . ALA A 1 88 ? -16.154 -4.541 26.436 1.00 81.88 88 ALA A C 1
ATOM 713 O O . ALA A 1 88 ? -16.973 -4.644 27.348 1.00 81.88 88 ALA A O 1
ATOM 714 N N . ALA A 1 89 ? -14.862 -4.834 26.609 1.00 79.94 89 ALA A N 1
ATOM 715 C CA . ALA A 1 89 ? -14.314 -5.291 27.883 1.00 79.94 89 ALA A CA 1
ATOM 716 C C . ALA A 1 89 ? -14.401 -4.209 28.970 1.00 79.94 89 ALA A C 1
ATOM 718 O O . ALA A 1 89 ? -14.771 -4.511 30.102 1.00 79.94 89 ALA A O 1
ATOM 719 N N . VAL A 1 90 ? -14.111 -2.950 28.628 1.00 80.06 90 VAL A N 1
ATOM 720 C CA . VAL A 1 90 ? -14.259 -1.813 29.543 1.00 80.06 90 VAL A CA 1
ATOM 721 C C . VAL A 1 90 ? -15.725 -1.610 29.888 1.00 80.06 90 VAL A C 1
ATOM 723 O O . VAL A 1 90 ? -16.025 -1.518 31.066 1.00 80.06 90 VAL A O 1
ATOM 726 N N . ALA A 1 91 ? -16.637 -1.603 28.914 1.00 79.12 91 ALA A N 1
ATOM 727 C CA . ALA A 1 91 ? -18.068 -1.432 29.157 1.00 79.12 91 ALA A CA 1
ATOM 728 C C . ALA A 1 91 ? -18.650 -2.552 30.031 1.00 79.12 91 ALA A C 1
ATOM 730 O O . ALA A 1 91 ? -19.423 -2.283 30.943 1.00 79.12 91 ALA A O 1
ATOM 731 N N . GLN A 1 92 ? -18.263 -3.808 29.796 1.00 75.38 92 GLN A N 1
ATOM 732 C CA . GLN A 1 92 ? -18.676 -4.924 30.649 1.00 75.38 92 GLN A CA 1
ATOM 733 C C . GLN A 1 92 ? -18.036 -4.848 32.035 1.00 75.38 92 GLN A C 1
ATOM 735 O O . GLN A 1 92 ? -18.710 -5.115 33.023 1.00 75.38 92 GLN A O 1
ATOM 740 N N . GLY A 1 93 ? -16.760 -4.468 32.126 1.00 70.44 93 GLY A N 1
ATOM 741 C CA . GLY A 1 93 ? -16.057 -4.290 33.394 1.00 70.44 93 GLY A CA 1
ATOM 742 C C . GLY A 1 93 ? -16.636 -3.148 34.228 1.00 70.44 93 GLY A C 1
ATOM 743 O O . GLY A 1 93 ? -16.888 -3.331 35.412 1.00 70.44 93 GLY A O 1
ATOM 744 N N . THR A 1 94 ? -16.921 -1.996 33.621 1.00 62.12 94 THR A N 1
ATOM 745 C CA . THR A 1 94 ? -17.541 -0.848 34.295 1.00 62.12 94 THR A CA 1
ATOM 746 C C . THR A 1 94 ? -18.995 -1.118 34.639 1.00 62.12 94 THR A C 1
ATOM 748 O O . THR A 1 94 ? -19.392 -0.820 35.758 1.00 62.12 94 THR A O 1
ATOM 751 N N . ALA A 1 95 ? -19.778 -1.732 33.745 1.00 60.81 95 ALA A N 1
ATOM 752 C CA . ALA A 1 95 ? -21.151 -2.127 34.054 1.00 60.81 95 ALA A CA 1
ATOM 753 C C . ALA A 1 95 ? -21.192 -3.156 35.190 1.00 60.81 95 ALA A C 1
ATOM 755 O O . ALA A 1 95 ? -22.016 -3.037 36.092 1.00 60.81 95 ALA A O 1
ATOM 756 N N . LYS A 1 96 ? -20.278 -4.133 35.189 1.00 58.97 96 LYS A N 1
ATOM 757 C CA . LYS A 1 96 ? -20.175 -5.129 36.258 1.00 58.97 96 LYS A CA 1
ATOM 758 C C . LYS A 1 96 ? -19.719 -4.504 37.572 1.00 58.97 96 LYS A C 1
ATOM 760 O O . LYS A 1 96 ? -20.311 -4.824 38.590 1.00 58.97 96 LYS A O 1
ATOM 765 N N . ASN A 1 97 ? -18.738 -3.605 37.560 1.00 58.69 97 ASN A N 1
ATOM 766 C CA . ASN A 1 97 ? -18.281 -2.928 38.775 1.00 58.69 97 ASN A CA 1
ATOM 767 C C . ASN A 1 97 ? -19.359 -1.989 39.330 1.00 58.69 97 ASN A C 1
ATOM 769 O O . ASN A 1 97 ? -19.654 -2.048 40.511 1.00 58.69 97 ASN A O 1
ATOM 773 N N . LEU A 1 98 ? -20.026 -1.193 38.488 1.00 59.41 98 LEU A N 1
ATOM 774 C CA . LEU A 1 98 ? -21.134 -0.339 38.928 1.00 59.41 98 LEU A CA 1
ATOM 775 C C . LEU A 1 98 ? -22.301 -1.146 39.496 1.00 59.41 98 LEU A C 1
ATOM 777 O O . LEU A 1 98 ? -22.916 -0.697 40.457 1.00 59.41 98 LEU A O 1
ATOM 781 N N . MET A 1 99 ? -22.607 -2.307 38.914 1.00 58.31 99 MET A N 1
ATOM 782 C CA . MET A 1 99 ? -23.640 -3.193 39.443 1.00 58.31 99 MET A CA 1
ATOM 783 C C . MET A 1 99 ? -23.192 -3.817 40.762 1.00 58.31 99 MET A C 1
ATOM 785 O O . MET A 1 99 ? -23.875 -3.622 41.749 1.00 58.31 99 MET A O 1
ATOM 789 N N . VAL A 1 100 ? -22.033 -4.481 40.813 1.00 58.69 100 VAL A N 1
ATOM 790 C CA . VAL A 1 100 ? -21.547 -5.184 42.016 1.00 58.69 100 VAL A CA 1
ATOM 791 C C . VAL A 1 100 ? -21.277 -4.233 43.186 1.00 58.69 100 VAL A C 1
ATOM 793 O O . VAL A 1 100 ? -21.594 -4.580 44.318 1.00 58.69 100 VAL A O 1
ATOM 796 N N . ASP A 1 101 ? -20.723 -3.044 42.933 1.00 55.44 101 ASP A N 1
ATOM 797 C CA . ASP A 1 101 ? -20.361 -2.102 44.001 1.00 55.44 101 ASP A CA 1
ATOM 798 C C . ASP A 1 101 ? -21.568 -1.319 44.542 1.00 55.44 101 ASP A C 1
ATOM 800 O O . ASP A 1 101 ? -21.531 -0.869 45.685 1.00 55.44 101 ASP A O 1
ATOM 804 N N . ASN A 1 102 ? -22.636 -1.139 43.751 1.00 54.91 102 ASN A N 1
ATOM 805 C CA . ASN A 1 102 ? -23.813 -0.370 44.182 1.00 54.91 102 ASN A CA 1
ATOM 806 C C . ASN A 1 102 ? -25.050 -1.234 44.474 1.00 54.91 102 ASN A C 1
ATOM 808 O O . ASN A 1 102 ? -25.958 -0.758 45.153 1.00 54.91 102 ASN A O 1
ATOM 812 N N . PHE A 1 103 ? -25.112 -2.472 43.974 1.00 54.62 103 PHE A N 1
ATOM 813 C CA . PHE A 1 103 ? -26.309 -3.313 44.015 1.00 54.62 103 PHE A CA 1
ATOM 814 C C . PHE A 1 103 ? -25.945 -4.801 44.182 1.00 54.62 103 PHE A C 1
ATOM 816 O O . PHE A 1 103 ? -25.292 -5.402 43.333 1.00 54.62 103 PHE A O 1
ATOM 823 N N . GLU A 1 104 ? -26.416 -5.445 45.254 1.00 58.16 104 GLU A N 1
ATOM 824 C CA . GLU A 1 104 ? -26.215 -6.896 45.444 1.00 58.16 104 GLU A CA 1
ATOM 825 C C . GLU A 1 104 ? -27.059 -7.746 44.467 1.00 58.16 104 GLU A C 1
ATOM 827 O O . GLU A 1 104 ? -26.666 -8.858 44.118 1.00 58.16 104 GLU A O 1
ATOM 832 N N . ASP A 1 105 ? -28.197 -7.221 43.991 1.00 61.53 105 ASP A N 1
ATOM 833 C CA . ASP A 1 105 ? -29.110 -7.850 43.021 1.00 61.53 105 ASP A CA 1
ATOM 834 C C . ASP A 1 105 ? -29.962 -6.765 42.317 1.00 61.53 105 ASP A C 1
ATOM 836 O O . ASP A 1 105 ? -30.218 -5.708 42.889 1.00 61.53 105 ASP A O 1
ATOM 840 N N . ILE A 1 106 ? -30.469 -7.010 41.104 1.00 61.25 106 ILE A N 1
ATOM 841 C CA . ILE A 1 106 ? -31.455 -6.152 40.412 1.00 61.25 106 ILE A CA 1
ATOM 842 C C . ILE A 1 106 ? -32.709 -5.919 41.270 1.00 61.25 106 ILE A C 1
ATOM 844 O O . ILE A 1 106 ? -33.356 -4.879 41.152 1.00 61.25 106 ILE A O 1
ATOM 848 N N . THR A 1 107 ? -33.035 -6.852 42.165 1.00 61.03 107 THR A N 1
ATOM 849 C CA . THR A 1 107 ? -34.148 -6.725 43.120 1.00 61.03 107 THR A CA 1
ATOM 850 C C . THR A 1 107 ? -33.911 -5.675 44.213 1.00 61.03 107 THR A C 1
A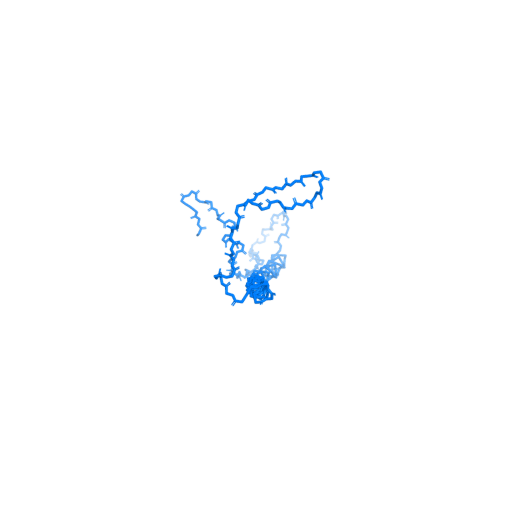TOM 852 O O . THR A 1 107 ? -34.867 -5.242 44.852 1.00 61.03 107 THR A O 1
ATOM 855 N N . SER A 1 108 ? -32.666 -5.218 44.405 1.00 58.34 108 SER A N 1
ATOM 856 C CA . SER A 1 108 ? -32.319 -4.143 45.348 1.00 58.34 108 SER A CA 1
ATOM 857 C C . SER A 1 108 ? -32.647 -2.738 44.822 1.00 58.34 108 SER A C 1
ATOM 859 O O . SER A 1 108 ? -32.652 -1.772 45.588 1.00 58.34 108 SER A O 1
ATOM 861 N N . ILE A 1 109 ? -32.986 -2.611 43.533 1.00 62.94 109 ILE A N 1
ATOM 862 C CA . ILE A 1 109 ? -33.419 -1.349 42.929 1.00 62.94 109 ILE A CA 1
ATOM 863 C C . ILE A 1 109 ? -34.907 -1.146 43.226 1.00 62.94 109 ILE A C 1
ATOM 865 O O . ILE A 1 109 ? -35.780 -1.625 42.502 1.00 62.94 109 ILE A O 1
ATOM 869 N N . ASN A 1 110 ? -35.197 -0.410 44.298 1.00 62.84 110 ASN A N 1
ATOM 870 C CA . ASN A 1 110 ? -36.560 -0.034 44.656 1.00 62.84 110 ASN A CA 1
ATOM 871 C C . ASN A 1 110 ? -36.844 1.400 44.183 1.00 62.84 110 ASN A C 1
ATOM 873 O O . ASN A 1 110 ? -36.294 2.365 44.715 1.00 62.84 110 ASN A O 1
ATOM 877 N N . PHE A 1 111 ? -37.682 1.550 43.155 1.00 62.91 111 PHE A N 1
ATOM 878 C CA . PHE A 1 111 ? -38.107 2.862 42.665 1.00 62.91 111 PHE A CA 1
ATOM 879 C C . PHE A 1 111 ? -39.247 3.394 43.537 1.00 62.91 111 PHE A C 1
ATOM 881 O O . PHE A 1 111 ? -40.415 3.073 43.320 1.00 62.91 111 PHE A O 1
ATOM 888 N N . THR A 1 112 ? -38.910 4.218 44.526 1.00 65.81 112 THR A N 1
ATOM 889 C CA . THR A 1 112 ? -39.903 4.920 45.348 1.00 65.81 112 THR A CA 1
ATOM 890 C C . THR A 1 112 ? -40.316 6.215 44.654 1.00 65.81 112 THR A C 1
ATOM 892 O O . THR A 1 112 ? -39.461 7.005 44.247 1.00 65.81 112 THR A O 1
ATOM 895 N N . ALA A 1 113 ? -41.623 6.443 44.503 1.00 70.44 113 ALA A N 1
ATOM 896 C CA . ALA A 1 113 ? -42.130 7.691 43.947 1.00 70.44 113 ALA A CA 1
ATOM 897 C C . ALA A 1 113 ? -41.727 8.865 44.853 1.00 70.44 113 ALA A C 1
ATOM 899 O O . ALA A 1 113 ? -41.848 8.806 46.074 1.00 70.44 113 ALA A O 1
ATOM 900 N N . GLY A 1 114 ? -41.236 9.935 44.247 1.00 73.69 114 GLY A N 1
ATOM 901 C CA . GLY A 1 114 ? -40.782 11.119 44.955 1.00 73.69 114 GLY A CA 1
ATOM 902 C C . GLY A 1 114 ? -40.581 12.269 43.985 1.00 73.69 114 GLY A C 1
ATOM 903 O O . GLY A 1 114 ? -40.685 12.101 42.768 1.00 73.69 114 GLY A O 1
ATOM 904 N N . TRP A 1 115 ? -40.305 13.447 44.522 1.00 79.38 115 TRP A N 1
ATOM 905 C CA . TRP A 1 115 ? -40.027 14.639 43.733 1.00 79.38 115 TRP A CA 1
ATOM 906 C C . TRP A 1 115 ? -38.780 15.345 44.262 1.00 79.38 115 TRP A C 1
ATOM 908 O O . TRP A 1 115 ? -38.370 15.175 45.410 1.00 79.38 115 TRP A O 1
ATOM 918 N N . HIS A 1 116 ? -38.131 16.100 43.384 1.00 83.81 116 HIS A N 1
ATOM 919 C CA . HIS A 1 116 ? -36.920 16.835 43.713 1.00 83.81 116 HIS A CA 1
ATOM 920 C C . HIS A 1 116 ? -37.280 18.249 44.171 1.00 83.81 116 HIS A C 1
ATOM 922 O O . HIS A 1 116 ? -37.816 19.034 43.385 1.00 83.81 116 HIS A O 1
ATOM 928 N N . ASP A 1 117 ? -36.963 18.575 45.424 1.00 79.69 117 ASP A N 1
ATOM 929 C CA . ASP A 1 117 ? -37.044 19.936 45.944 1.00 79.69 117 ASP A CA 1
ATOM 930 C C . ASP A 1 117 ? -35.781 20.708 45.540 1.00 79.69 117 ASP A C 1
ATOM 932 O O . ASP A 1 117 ? -34.691 20.510 46.089 1.00 79.69 117 ASP A O 1
ATOM 936 N N . ALA A 1 118 ? -35.938 21.581 44.544 1.00 78.81 118 ALA A N 1
ATOM 937 C CA . ALA A 1 118 ? -34.850 22.349 43.955 1.00 78.81 118 ALA A CA 1
ATOM 938 C C . ALA A 1 118 ? -34.285 23.435 44.885 1.00 78.81 118 ALA A C 1
ATOM 940 O O . ALA A 1 118 ? -33.120 23.802 44.724 1.00 78.81 118 ALA A O 1
ATOM 941 N N . GLU A 1 119 ? -35.059 23.930 45.855 1.00 79.50 119 GLU A N 1
ATOM 942 C CA . GLU A 1 119 ? -34.594 24.980 46.772 1.00 79.50 119 GLU A CA 1
ATOM 943 C C . GLU A 1 119 ? -33.640 24.418 47.826 1.00 79.50 119 GLU A C 1
ATOM 945 O O . GLU A 1 119 ? -32.616 25.027 48.132 1.00 79.50 119 GLU A O 1
ATOM 950 N N . ASN A 1 120 ? -33.932 23.218 48.330 1.00 77.88 120 ASN A N 1
ATOM 951 C CA . ASN A 1 120 ? -33.121 22.567 49.358 1.00 77.88 120 ASN A CA 1
ATOM 952 C C . ASN A 1 120 ? -32.154 21.511 48.807 1.00 77.88 120 ASN A C 1
ATOM 954 O O . ASN A 1 120 ? -31.393 20.936 49.588 1.00 77.88 120 ASN A O 1
ATOM 958 N N . GLN A 1 121 ? -32.173 21.260 47.489 1.00 76.69 121 GLN A N 1
ATOM 959 C CA . GLN A 1 121 ? -31.381 20.227 46.802 1.00 76.69 121 GLN A CA 1
ATOM 960 C C . GLN A 1 121 ? -31.562 18.846 47.449 1.00 76.69 121 GLN A C 1
ATOM 962 O O . GLN A 1 121 ? -30.602 18.127 47.734 1.00 76.69 121 GLN A O 1
ATOM 967 N N . ARG A 1 122 ? -32.816 18.495 47.751 1.00 71.50 122 ARG A N 1
ATOM 968 C CA . ARG A 1 122 ? -33.172 17.251 48.443 1.00 71.50 122 ARG A CA 1
ATOM 969 C C . ARG A 1 122 ? -34.214 16.473 47.658 1.00 71.50 122 ARG A C 1
ATOM 971 O O . ARG A 1 122 ? -35.082 17.038 46.998 1.00 71.50 122 ARG A O 1
ATOM 978 N N . LEU A 1 123 ? -34.129 15.153 47.765 1.00 75.12 123 LEU A N 1
ATOM 979 C CA . LEU A 1 123 ? -35.147 14.241 47.260 1.00 75.12 123 LEU A CA 1
ATOM 980 C C . LEU A 1 123 ? -36.205 14.048 48.346 1.00 75.12 123 LEU A C 1
ATOM 982 O O . LEU A 1 123 ? -35.882 13.647 49.465 1.00 75.12 123 LEU A O 1
ATOM 986 N N . VAL A 1 124 ? -37.457 14.353 48.015 1.00 75.50 124 VAL A N 1
ATOM 987 C CA . VAL A 1 124 ? -38.611 14.157 48.891 1.00 75.50 124 VAL A CA 1
ATOM 988 C C . VAL A 1 124 ? -39.328 12.895 48.433 1.00 75.50 124 VAL A C 1
ATOM 990 O O . VAL A 1 124 ? -39.827 12.826 47.310 1.00 75.50 124 VAL A O 1
ATOM 993 N N . LEU A 1 125 ? -39.339 11.884 49.296 1.00 76.00 125 LEU A N 1
ATOM 994 C CA . LEU A 1 125 ? -40.056 10.631 49.066 1.00 76.00 125 LEU A CA 1
ATOM 995 C C . LEU A 1 125 ? -41.538 10.818 49.438 1.00 76.00 125 LEU A C 1
ATOM 997 O O . LEU A 1 125 ? -41.830 11.545 50.391 1.00 76.00 125 LEU A O 1
ATOM 1001 N N . LEU A 1 126 ? -42.447 10.205 48.671 1.00 58.56 126 LEU A N 1
ATOM 1002 C CA . LEU A 1 126 ? -43.885 10.137 48.980 1.00 58.56 126 LEU A CA 1
ATOM 1003 C C . LEU A 1 126 ? -44.191 9.087 50.053 1.00 58.56 126 LEU A C 1
ATOM 1005 O O . LEU A 1 126 ? -43.534 8.020 50.041 1.00 58.56 126 LEU A O 1
#